Protein AF-A0A3S4JSE7-F1 (afdb_monomer)

Mean predicted aligned error: 5.58 Å

Radius of gyration: 16.86 Å; Cα contacts (8 Å, |Δi|>4): 8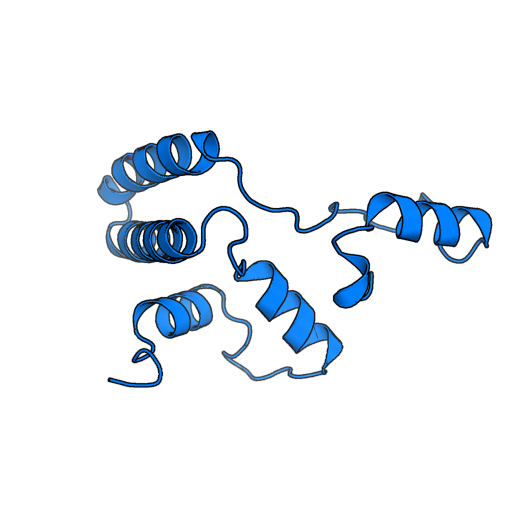5; chains: 1; bounding box: 42×33×52 Å

Solvent-accessible surface area (backbone atoms only — not comparable to full-atom values): 7109 Å² total; per-residue (Å²): 128,83,59,78,90,43,38,91,46,34,69,63,53,52,51,50,34,44,75,70,63,76,49,50,84,90,81,54,87,83,86,76,62,82,70,68,75,58,78,67,53,56,57,57,50,47,55,49,31,59,64,45,26,79,85,39,47,70,65,21,51,54,54,45,47,48,53,51,56,39,58,75,40,58,77,66,39,88,50,67,68,57,55,51,51,45,36,58,75,73,65,60,83,45,97,60,74,73,37,68,67,53,51,48,46,49,66,70,64,52,76,76,88,78,134

Structure (mmCIF, N/CA/C/O backbone):
data_AF-A0A3S4JSE7-F1
#
_entry.id   AF-A0A3S4JSE7-F1
#
loop_
_atom_site.group_PDB
_atom_site.id
_atom_site.type_symbol
_atom_site.label_atom_id
_atom_site.label_alt_id
_atom_site.label_comp_id
_atom_site.label_asym_id
_atom_site.label_entity_id
_atom_site.label_seq_id
_atom_site.pdbx_PDB_ins_code
_atom_site.Cartn_x
_atom_site.Cartn_y
_atom_site.Cartn_z
_atom_site.occupancy
_atom_site.B_iso_or_equiv
_atom_site.auth_seq_id
_atom_site.auth_comp_id
_atom_site.auth_asym_id
_atom_site.auth_atom_id
_atom_site.pdbx_PDB_model_num
ATOM 1 N N . MET A 1 1 ? -12.574 -6.743 10.687 1.00 78.81 1 MET A N 1
ATOM 2 C CA . MET A 1 1 ? -11.836 -5.806 9.813 1.00 78.81 1 MET A CA 1
ATOM 3 C C . MET A 1 1 ? -12.818 -4.739 9.358 1.00 78.81 1 MET A C 1
ATOM 5 O O . MET A 1 1 ? -13.965 -5.103 9.121 1.00 78.81 1 MET A O 1
ATOM 9 N N . VAL A 1 2 ? -12.422 -3.464 9.287 1.00 89.88 2 VAL A N 1
ATOM 10 C CA . VAL A 1 2 ? -13.291 -2.389 8.759 1.00 89.88 2 VAL A CA 1
ATOM 11 C C . VAL A 1 2 ? -13.768 -2.778 7.346 1.00 89.88 2 VAL A C 1
ATOM 13 O O . VAL A 1 2 ? -12.951 -3.331 6.597 1.00 89.88 2 VAL A O 1
ATOM 16 N N . PRO A 1 3 ? -15.047 -2.580 6.972 1.00 91.44 3 PRO A N 1
ATOM 17 C CA . PRO A 1 3 ? -15.527 -2.827 5.607 1.00 91.44 3 PRO A CA 1
ATOM 18 C C . PRO A 1 3 ? -14.695 -2.083 4.549 1.00 91.44 3 PRO A C 1
ATOM 20 O O . PRO A 1 3 ? -14.042 -1.088 4.859 1.00 91.44 3 PRO A O 1
ATOM 23 N N . CYS A 1 4 ? -14.657 -2.580 3.310 1.00 89.44 4 CYS A N 1
ATOM 24 C CA . CYS A 1 4 ? -13.911 -1.916 2.232 1.00 89.44 4 CYS A CA 1
ATOM 25 C C . CYS A 1 4 ? -14.507 -0.551 1.863 1.00 89.44 4 CYS A C 1
ATOM 27 O O . CYS A 1 4 ? -13.754 0.392 1.644 1.00 89.44 4 CYS A O 1
ATOM 29 N N . ASP A 1 5 ? -15.835 -0.430 1.878 1.00 90.19 5 ASP A N 1
ATOM 30 C CA . ASP A 1 5 ? -16.543 0.806 1.509 1.00 90.19 5 ASP A CA 1
ATOM 31 C C . ASP A 1 5 ? -16.386 1.929 2.553 1.00 90.19 5 ASP A C 1
ATOM 33 O O . ASP A 1 5 ? -16.615 3.097 2.258 1.00 90.19 5 ASP A O 1
ATOM 37 N N . GLU A 1 6 ? -15.937 1.588 3.763 1.00 92.50 6 GLU A N 1
ATOM 38 C CA . GLU A 1 6 ? -15.699 2.531 4.865 1.00 92.50 6 GLU A CA 1
ATOM 39 C C . GLU A 1 6 ? -14.236 3.007 4.928 1.00 92.50 6 GLU A C 1
ATOM 41 O O . GLU A 1 6 ? -13.855 3.730 5.841 1.00 92.50 6 GLU A O 1
ATOM 46 N N . GLU A 1 7 ? -13.383 2.610 3.975 1.00 90.31 7 GLU A N 1
ATOM 47 C CA . GLU A 1 7 ? -11.950 2.939 3.997 1.00 90.31 7 GLU A CA 1
ATOM 48 C C . GLU A 1 7 ? -11.674 4.446 3.918 1.00 90.31 7 GLU A C 1
ATOM 50 O O . GLU A 1 7 ? -10.751 4.946 4.555 1.00 90.31 7 GLU A O 1
ATOM 55 N N . GLU A 1 8 ? -12.481 5.184 3.155 1.00 88.94 8 GLU A N 1
ATOM 56 C CA . GLU A 1 8 ? -12.347 6.643 3.042 1.00 88.94 8 GLU A CA 1
ATOM 57 C C . GLU A 1 8 ? -12.709 7.367 4.345 1.00 88.94 8 GLU A C 1
ATOM 59 O O . GLU A 1 8 ? -12.228 8.471 4.592 1.00 88.94 8 GLU A O 1
ATOM 64 N N . HIS A 1 9 ? -13.502 6.720 5.201 1.00 92.38 9 HIS A N 1
ATOM 65 C CA . HIS A 1 9 ? -13.977 7.238 6.483 1.00 92.38 9 HIS A CA 1
ATOM 66 C C . HIS A 1 9 ? -13.447 6.396 7.653 1.00 92.38 9 HIS A C 1
ATOM 68 O O . HIS A 1 9 ? -14.099 6.293 8.693 1.00 92.38 9 HIS A O 1
ATOM 74 N N . TYR A 1 10 ? -12.269 5.775 7.484 1.00 93.69 10 TYR A N 1
ATOM 75 C CA . TYR A 1 10 ? -11.724 4.780 8.412 1.00 93.69 10 TYR A CA 1
ATOM 76 C C . TYR A 1 10 ? -11.743 5.258 9.867 1.00 93.69 10 TYR A C 1
ATOM 78 O O . TYR A 1 10 ? -12.265 4.562 10.740 1.00 93.69 10 TYR A O 1
ATOM 86 N N . ASP A 1 11 ? -11.209 6.456 10.116 1.00 93.19 11 ASP A N 1
ATOM 87 C CA . ASP A 1 11 ? -11.092 7.010 11.465 1.00 93.19 11 ASP A CA 1
ATOM 88 C C . ASP A 1 11 ? -12.473 7.211 12.105 1.00 93.19 11 ASP A C 1
ATOM 90 O O . ASP A 1 11 ? -12.709 6.754 13.224 1.00 93.19 11 ASP A O 1
ATOM 94 N N . ASP A 1 12 ? -13.420 7.813 11.381 1.00 95.00 12 ASP A N 1
ATOM 95 C CA . ASP A 1 12 ? -14.782 8.060 11.871 1.00 95.00 12 ASP A CA 1
ATOM 96 C C . ASP A 1 12 ? -15.535 6.749 12.150 1.00 95.00 12 ASP A C 1
ATOM 98 O O . ASP A 1 12 ? -16.230 6.610 13.169 1.00 95.00 12 ASP A O 1
ATOM 102 N N . TYR A 1 13 ? -15.364 5.754 11.277 1.00 94.62 13 TYR A N 1
ATOM 103 C CA . TYR A 1 13 ? -15.960 4.433 11.438 1.00 94.62 13 TYR A CA 1
ATOM 104 C C . TYR A 1 13 ? -15.407 3.719 12.679 1.00 94.62 13 TYR A C 1
ATOM 106 O O . TYR A 1 13 ? -16.169 3.230 13.519 1.00 94.62 13 TYR A O 1
ATOM 114 N N . VAL A 1 14 ? -14.083 3.707 12.851 1.00 94.19 14 VAL A N 1
ATOM 115 C CA . VAL A 1 14 ? -13.426 3.108 14.021 1.00 94.19 14 VAL A CA 1
ATOM 116 C C . VAL A 1 14 ? -13.844 3.815 15.314 1.00 94.19 14 VAL A C 1
ATOM 118 O O . VAL A 1 14 ? -14.174 3.143 16.296 1.00 94.19 14 VAL A O 1
ATOM 121 N N . MET A 1 15 ? -13.920 5.150 15.321 1.00 93.62 15 MET A N 1
ATOM 122 C CA . MET A 1 15 ? -14.400 5.910 16.484 1.00 93.62 15 MET A CA 1
ATOM 123 C C . MET A 1 15 ? -15.846 5.567 16.844 1.00 93.62 15 MET A C 1
ATOM 125 O O . MET A 1 15 ? -16.178 5.433 18.025 1.00 93.62 15 MET A O 1
ATOM 129 N N . THR A 1 16 ? -16.700 5.353 15.843 1.00 95.25 16 THR A N 1
ATOM 130 C CA . THR A 1 16 ? -18.085 4.916 16.058 1.00 95.25 16 THR A CA 1
ATOM 131 C C . THR A 1 16 ? -18.141 3.533 16.710 1.00 95.25 16 THR A C 1
ATOM 133 O O . THR A 1 16 ? -18.908 3.329 17.653 1.00 95.25 16 THR A O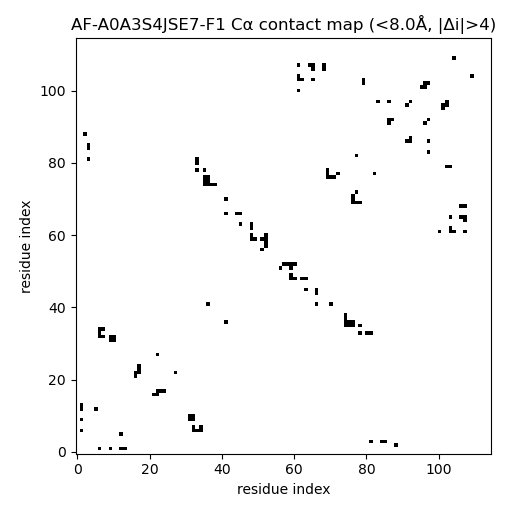 1
ATOM 136 N N . LEU A 1 17 ? -17.291 2.594 16.283 1.00 94.56 17 LEU A N 1
ATOM 137 C CA . LEU A 1 17 ? -17.217 1.263 16.892 1.00 94.56 17 LEU A CA 1
ATOM 138 C C . LEU A 1 17 ? -16.717 1.296 18.343 1.00 94.56 17 LEU A C 1
ATOM 140 O O . LEU A 1 17 ? -17.225 0.540 19.176 1.00 94.56 17 LEU A O 1
ATOM 144 N N . TYR A 1 18 ? -15.772 2.182 18.670 1.00 93.31 18 TYR A N 1
ATOM 145 C CA . TYR A 1 18 ? -15.367 2.418 20.059 1.00 93.31 18 TYR A CA 1
ATOM 146 C C . TYR A 1 18 ? -16.512 2.999 20.892 1.00 93.31 18 TYR A C 1
ATOM 148 O O . TYR A 1 18 ? -16.781 2.515 21.990 1.00 93.31 18 TYR A O 1
ATOM 156 N N . ALA A 1 19 ? -17.227 3.998 20.365 1.00 93.88 19 ALA A N 1
ATOM 157 C CA . ALA A 1 19 ? -18.350 4.626 21.059 1.00 93.88 19 ALA A CA 1
ATOM 158 C C . ALA A 1 19 ? -19.506 3.645 21.332 1.00 93.88 19 ALA A C 1
ATOM 160 O O . ALA A 1 19 ? -20.184 3.754 22.352 1.00 93.88 19 ALA A O 1
ATOM 161 N N . GLN A 1 20 ? -19.712 2.668 20.445 1.00 94.81 20 GLN A N 1
ATOM 162 C CA . GLN A 1 20 ? -20.714 1.608 20.596 1.00 94.81 20 GLN A CA 1
ATOM 163 C C . GLN A 1 20 ? -20.250 0.443 21.488 1.00 94.81 20 GLN A C 1
ATOM 165 O O . GLN A 1 20 ? -21.050 -0.442 21.791 1.00 94.81 20 GLN A O 1
ATOM 170 N N . GLY A 1 21 ? -18.980 0.419 21.906 1.00 91.62 21 GLY A N 1
ATOM 171 C CA . GLY A 1 21 ? -18.402 -0.684 22.677 1.00 91.62 21 GLY A CA 1
ATOM 172 C C . GLY A 1 21 ? -18.199 -1.970 21.870 1.00 91.62 21 GLY A C 1
ATOM 173 O O . GLY A 1 21 ? -18.070 -3.038 22.461 1.00 91.62 21 GLY A O 1
ATOM 174 N N . VAL A 1 22 ? -18.186 -1.886 20.534 1.00 93.38 22 VAL A N 1
ATOM 175 C CA . VAL A 1 22 ? -17.907 -3.027 19.643 1.00 93.38 22 VAL A CA 1
ATOM 176 C C . VAL A 1 22 ? -16.412 -3.357 19.638 1.00 93.38 22 VAL A C 1
ATOM 178 O O . VAL A 1 22 ? -16.045 -4.529 19.572 1.00 93.38 22 VAL A O 1
ATOM 181 N N . LEU A 1 23 ? -15.549 -2.337 19.716 1.00 92.00 23 LEU A N 1
ATOM 182 C CA . LEU A 1 23 ? -14.098 -2.496 19.832 1.00 92.00 23 LEU A CA 1
ATOM 183 C C . LEU A 1 23 ? -13.620 -2.166 21.248 1.00 92.00 23 LEU A C 1
ATOM 185 O O . LEU A 1 23 ? -13.943 -1.110 21.794 1.00 92.00 23 LEU A O 1
ATOM 189 N N . THR A 1 24 ? -12.779 -3.037 21.805 1.00 89.50 24 THR A N 1
ATOM 190 C CA . THR A 1 24 ? -12.046 -2.786 23.052 1.00 89.50 24 THR A CA 1
ATOM 191 C C . THR A 1 24 ? -10.607 -2.378 22.713 1.00 89.50 24 THR A C 1
ATOM 193 O O . THR A 1 24 ? -9.917 -3.154 22.049 1.00 89.50 24 THR A O 1
ATOM 196 N N . PRO A 1 25 ? -10.089 -1.228 23.194 1.00 80.75 25 PRO A N 1
ATOM 197 C CA . PRO A 1 25 ? -8.765 -0.717 22.806 1.00 80.75 25 PRO A CA 1
ATOM 198 C C . PRO A 1 25 ? -7.586 -1.681 23.009 1.00 80.75 25 PRO A C 1
ATOM 200 O O . PRO A 1 25 ? -6.604 -1.605 22.283 1.00 80.75 25 PRO A O 1
ATOM 203 N N . ASN A 1 26 ? -7.675 -2.596 23.979 1.00 86.19 26 ASN A N 1
ATOM 204 C CA . ASN A 1 26 ? -6.609 -3.560 24.284 1.00 86.19 26 ASN A CA 1
ATOM 205 C C . ASN A 1 26 ? -6.823 -4.947 23.655 1.00 86.19 26 ASN A C 1
ATOM 207 O O . ASN A 1 26 ? -5.992 -5.832 23.844 1.00 86.19 26 ASN A O 1
ATOM 211 N N . GLU A 1 27 ? -7.928 -5.157 22.941 1.00 89.88 27 GLU A N 1
ATOM 212 C CA . GLU A 1 27 ? -8.260 -6.437 22.291 1.00 89.88 27 GLU A CA 1
ATOM 213 C C . GLU A 1 27 ? -8.275 -6.315 20.763 1.00 89.88 27 GLU A C 1
ATOM 215 O O . GLU A 1 27 ? -8.543 -7.280 20.049 1.00 89.88 27 GLU A O 1
ATOM 220 N N . TRP A 1 28 ? -7.971 -5.122 20.258 1.00 87.69 28 TRP A N 1
ATOM 221 C CA . TRP A 1 28 ? -7.972 -4.778 18.849 1.00 87.69 28 TRP A CA 1
ATOM 222 C C . TRP A 1 28 ? -6.596 -4.253 18.438 1.00 87.69 28 TRP A C 1
ATOM 224 O O . TRP A 1 28 ? -6.016 -3.401 19.110 1.00 87.69 28 TRP A O 1
ATOM 234 N N . LEU A 1 29 ? -6.079 -4.763 17.319 1.00 89.50 29 LEU A N 1
ATOM 235 C CA . LEU A 1 29 ? -4.879 -4.239 16.677 1.00 89.50 29 LEU A CA 1
ATOM 236 C C . LEU A 1 29 ? -5.301 -3.337 15.520 1.00 89.50 29 LEU A C 1
ATOM 238 O O . LEU A 1 29 ? -5.781 -3.825 14.498 1.00 89.50 29 L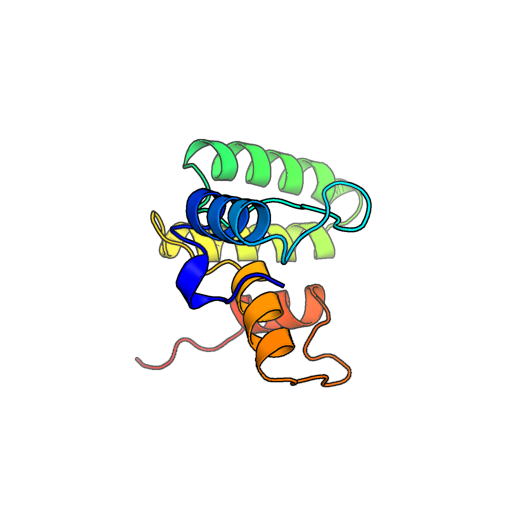EU A O 1
ATOM 242 N N . ASP A 1 30 ? -5.086 -2.038 15.686 1.00 89.62 30 ASP A N 1
ATOM 243 C CA . ASP A 1 30 ? -5.324 -1.047 14.645 1.00 89.62 30 ASP A CA 1
ATOM 244 C C . ASP A 1 30 ? -4.056 -0.830 13.809 1.00 89.62 30 ASP A C 1
ATOM 246 O O . ASP A 1 30 ? -3.002 -0.489 14.350 1.00 89.62 30 ASP A O 1
ATOM 250 N N . LEU A 1 31 ? -4.152 -1.047 12.496 1.00 89.69 31 LEU A N 1
ATOM 251 C CA . LEU A 1 31 ? -3.067 -0.808 11.536 1.00 89.69 31 LEU A CA 1
ATOM 252 C C . LEU A 1 31 ? -3.304 0.450 10.682 1.00 89.69 31 LEU A C 1
ATOM 254 O O . LEU A 1 31 ? -2.486 0.747 9.813 1.00 89.69 31 LEU A O 1
ATOM 258 N N . GLY A 1 32 ? -4.390 1.182 10.946 1.00 89.88 32 GLY A N 1
ATOM 259 C CA . GLY A 1 32 ? -4.828 2.336 10.171 1.00 89.88 32 GLY A CA 1
ATOM 260 C C . GLY A 1 32 ? -5.561 1.973 8.878 1.00 89.88 32 GLY A C 1
ATOM 261 O O . GLY A 1 32 ? -5.661 0.805 8.488 1.00 89.88 32 GLY A O 1
ATOM 262 N N . GLY A 1 33 ? -6.078 3.010 8.220 1.00 89.38 33 GLY A N 1
ATOM 263 C CA . GLY A 1 33 ? -6.748 2.896 6.932 1.00 89.38 33 GLY A CA 1
ATOM 264 C C . GLY A 1 33 ? -5.789 2.826 5.740 1.00 89.38 33 GLY A C 1
ATOM 265 O O . GLY A 1 33 ? -4.643 3.274 5.788 1.00 89.38 33 GLY A O 1
ATOM 266 N N . LEU A 1 34 ? -6.281 2.283 4.632 1.00 86.94 34 LEU A N 1
ATOM 267 C CA . LEU A 1 34 ? -5.614 2.212 3.333 1.00 86.94 34 LEU A CA 1
ATOM 268 C C . LEU A 1 34 ? -5.912 3.476 2.513 1.00 86.94 34 LEU A C 1
ATOM 270 O O . LEU A 1 34 ? -6.653 3.443 1.525 1.00 86.94 34 LEU A O 1
ATOM 274 N N . SER A 1 35 ? -5.337 4.600 2.935 1.00 80.94 35 SER A N 1
ATOM 275 C CA . SER A 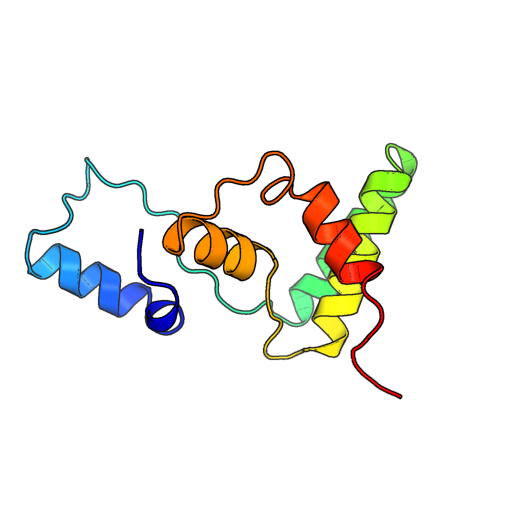1 35 ? -5.415 5.881 2.225 1.00 80.94 35 SER A CA 1
ATOM 276 C C . SER A 1 35 ? -4.607 5.885 0.913 1.00 80.94 35 SER A C 1
ATOM 278 O O . SER A 1 35 ? -3.884 4.940 0.591 1.00 80.94 35 SER A O 1
ATOM 280 N N . SER A 1 36 ? -4.773 6.932 0.099 1.00 81.62 36 SER A N 1
ATOM 281 C CA . SER A 1 36 ? -4.003 7.142 -1.136 1.00 81.62 36 SER A CA 1
ATOM 282 C C . SER A 1 36 ? -2.543 7.512 -0.851 1.00 81.62 36 SER A C 1
ATOM 284 O O . SER A 1 36 ? -2.253 8.161 0.151 1.00 81.62 36 SER A O 1
ATOM 286 N N . LEU A 1 37 ? -1.647 7.195 -1.788 1.00 85.25 37 LEU A N 1
ATOM 287 C CA . LEU A 1 37 ? -0.238 7.601 -1.732 1.00 85.25 37 LEU A CA 1
ATOM 288 C C . LEU A 1 37 ? -0.059 9.079 -2.115 1.00 85.25 37 LEU A C 1
ATOM 290 O O . LEU A 1 37 ? -0.640 9.536 -3.105 1.00 85.25 37 LEU A O 1
ATOM 294 N N . SER A 1 38 ? 0.785 9.816 -1.390 1.00 88.69 38 SER A N 1
ATOM 295 C CA . SER A 1 38 ? 1.186 11.174 -1.777 1.00 88.69 38 SER A CA 1
ATOM 296 C C . SER A 1 38 ? 2.139 11.148 -2.975 1.00 88.69 38 SER A C 1
ATOM 298 O O . SER A 1 38 ? 2.828 10.160 -3.227 1.00 88.69 38 SER A O 1
ATOM 300 N N . ALA A 1 39 ? 2.213 12.251 -3.727 1.00 87.31 39 ALA A N 1
ATOM 301 C CA . ALA A 1 39 ? 3.100 12.344 -4.890 1.00 87.31 39 ALA A CA 1
ATOM 302 C C . ALA A 1 39 ? 4.587 12.164 -4.508 1.00 87.31 39 ALA A C 1
ATOM 304 O O . ALA A 1 39 ? 5.358 11.544 -5.241 1.00 87.31 39 ALA A O 1
ATOM 305 N N . GLU A 1 40 ? 4.991 12.667 -3.340 1.00 90.00 40 GLU A N 1
ATOM 306 C CA . GLU A 1 40 ? 6.358 12.576 -2.819 1.00 90.00 40 GLU A CA 1
ATOM 307 C C . GLU A 1 40 ? 6.773 11.131 -2.506 1.00 90.00 40 GLU A C 1
ATOM 309 O O . GLU A 1 40 ? 7.945 10.771 -2.679 1.00 90.00 40 GLU A O 1
ATOM 314 N N . GLU A 1 41 ? 5.824 10.287 -2.092 1.00 90.81 41 GLU A N 1
ATOM 315 C CA . GLU A 1 41 ? 6.084 8.882 -1.774 1.00 90.81 41 GLU A CA 1
ATOM 316 C C . GLU A 1 41 ? 6.543 8.091 -3.002 1.00 90.81 41 GLU A C 1
ATOM 318 O O . GLU A 1 41 ? 7.442 7.256 -2.880 1.00 90.81 41 GLU A O 1
ATOM 323 N N . TYR A 1 42 ? 6.023 8.394 -4.197 1.00 91.88 42 TYR A N 1
ATOM 324 C CA . TYR A 1 42 ? 6.439 7.723 -5.436 1.00 91.88 42 TYR A CA 1
ATOM 325 C C . TYR A 1 42 ? 7.925 7.924 -5.726 1.00 91.88 42 TYR A C 1
ATOM 327 O O . TYR A 1 42 ? 8.628 6.968 -6.069 1.00 91.88 42 TYR A O 1
ATOM 335 N N . PHE A 1 43 ? 8.426 9.152 -5.564 1.00 89.94 43 PHE A N 1
ATOM 336 C CA . PHE A 1 43 ? 9.830 9.463 -5.821 1.00 89.94 43 PHE A CA 1
ATOM 337 C C . PHE A 1 43 ? 10.748 8.748 -4.824 1.00 89.94 43 PHE A C 1
ATOM 339 O O . PHE A 1 43 ? 11.683 8.047 -5.225 1.00 89.94 43 PHE A O 1
ATOM 346 N N . GLY A 1 44 ? 10.454 8.876 -3.525 1.00 93.94 44 GLY A N 1
ATOM 347 C CA . GLY A 1 44 ? 11.237 8.231 -2.472 1.00 93.94 44 GLY A CA 1
ATOM 348 C C . GLY A 1 44 ? 11.242 6.706 -2.602 1.00 93.94 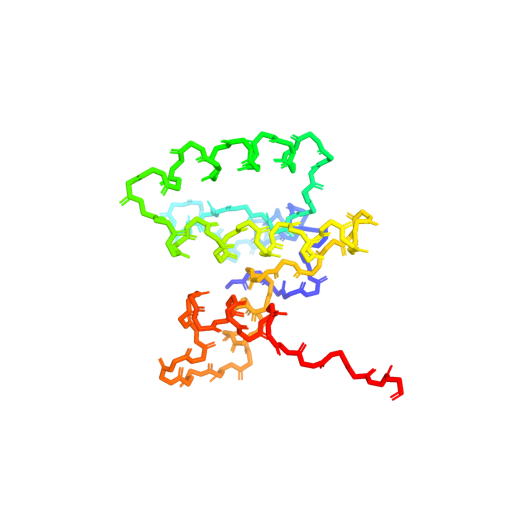44 GLY A C 1
ATOM 349 O O . GLY A 1 44 ? 12.301 6.074 -2.531 1.00 93.94 44 GLY A O 1
ATOM 350 N N . ALA A 1 45 ? 10.075 6.111 -2.864 1.00 93.94 45 ALA A N 1
ATOM 351 C CA . ALA A 1 45 ? 9.934 4.672 -3.036 1.00 93.94 45 ALA A CA 1
ATOM 352 C C . ALA A 1 45 ? 10.686 4.161 -4.274 1.00 93.94 45 ALA A C 1
ATOM 354 O O . ALA A 1 45 ? 11.368 3.138 -4.187 1.00 93.94 45 ALA A O 1
ATOM 355 N N . SER A 1 46 ? 10.632 4.887 -5.395 1.00 92.94 46 SER A N 1
ATOM 356 C CA . SER A 1 46 ? 11.341 4.518 -6.628 1.00 92.94 46 SER A CA 1
ATOM 357 C C . SER A 1 46 ? 12.860 4.535 -6.442 1.00 92.94 46 SER A C 1
ATOM 359 O O . SER A 1 46 ? 13.545 3.587 -6.833 1.00 92.94 46 SER A O 1
ATOM 361 N N . LEU A 1 47 ? 13.400 5.562 -5.772 1.00 94.81 47 LEU A N 1
ATOM 362 C CA . LEU A 1 47 ? 14.832 5.639 -5.461 1.00 94.81 47 LEU A CA 1
ATOM 363 C C . LEU A 1 47 ? 15.274 4.486 -4.550 1.00 94.81 47 LEU A C 1
ATOM 365 O O . LEU A 1 47 ? 16.332 3.885 -4.753 1.00 94.81 47 LEU A O 1
ATOM 369 N N . TRP A 1 48 ? 14.445 4.142 -3.565 1.00 94.94 48 TRP A N 1
ATOM 370 C CA . TRP A 1 48 ? 14.715 3.018 -2.680 1.00 94.94 48 TRP A CA 1
ATOM 371 C C . TRP A 1 48 ? 14.707 1.675 -3.415 1.00 94.94 48 TRP A C 1
ATOM 373 O O . TRP A 1 48 ? 15.611 0.864 -3.196 1.00 94.94 48 TRP A O 1
ATOM 383 N N . GLN A 1 49 ? 13.738 1.433 -4.308 1.00 95.50 49 GLN A N 1
ATOM 384 C CA . GLN A 1 49 ? 13.730 0.209 -5.117 1.00 95.50 49 GLN A CA 1
ATOM 385 C C . GLN A 1 49 ? 14.960 0.131 -6.024 1.00 95.50 49 GLN A C 1
ATOM 387 O O . GLN A 1 49 ? 15.571 -0.933 -6.118 1.00 95.50 49 GLN A O 1
ATOM 392 N N . LEU A 1 50 ? 15.387 1.251 -6.616 1.00 93.62 50 LEU A N 1
ATOM 393 C CA . LEU A 1 50 ? 16.608 1.298 -7.419 1.00 93.62 50 LEU A CA 1
ATOM 394 C C . LEU A 1 50 ? 17.839 0.900 -6.594 1.00 93.62 50 LEU A C 1
ATOM 396 O O . LEU A 1 50 ? 18.609 0.045 -7.025 1.00 93.62 50 LEU A O 1
ATOM 400 N N . TYR A 1 51 ? 17.994 1.442 -5.385 1.00 94.81 51 TYR A N 1
ATOM 401 C CA . TYR A 1 51 ? 19.087 1.054 -4.489 1.00 94.81 51 TYR A CA 1
ATOM 402 C C . TYR A 1 51 ? 19.033 -0.439 -4.122 1.00 94.81 51 TYR A C 1
ATOM 404 O O . TYR A 1 51 ? 20.043 -1.138 -4.185 1.00 94.81 51 TYR A O 1
ATOM 412 N N . LYS A 1 52 ? 17.846 -0.963 -3.792 1.00 92.69 52 LYS A N 1
ATOM 413 C CA . LYS A 1 52 ? 17.657 -2.379 -3.430 1.00 92.69 52 LYS A CA 1
ATOM 414 C C . LYS A 1 52 ? 17.809 -3.353 -4.597 1.00 92.69 52 LYS A C 1
ATOM 416 O O . LYS A 1 52 ? 18.037 -4.540 -4.356 1.00 92.69 52 LYS A O 1
ATOM 421 N N . SER A 1 53 ? 17.725 -2.872 -5.836 1.00 94.44 53 SER A N 1
ATOM 422 C CA . SER A 1 53 ? 17.900 -3.700 -7.033 1.00 94.44 53 SER A CA 1
ATOM 423 C C . SER A 1 53 ? 19.296 -4.320 -7.148 1.00 94.44 53 SER A C 1
ATOM 425 O O . SER A 1 53 ? 19.431 -5.365 -7.777 1.00 94.44 53 SER A O 1
ATOM 427 N N . ILE A 1 54 ? 20.302 -3.732 -6.486 1.00 94.56 54 ILE A N 1
ATOM 428 C CA . ILE A 1 54 ? 21.682 -4.237 -6.456 1.00 94.56 54 ILE A CA 1
ATOM 429 C C . ILE A 1 54 ? 21.736 -5.636 -5.827 1.00 94.56 54 ILE A C 1
ATOM 431 O O . ILE A 1 54 ? 22.369 -6.536 -6.374 1.00 94.56 54 ILE A O 1
ATOM 435 N N . ASP A 1 55 ? 21.031 -5.829 -4.710 1.00 94.25 55 ASP A N 1
ATOM 436 C CA . ASP A 1 55 ? 21.032 -7.096 -3.970 1.00 94.25 55 ASP A CA 1
ATOM 437 C C . ASP A 1 55 ? 19.920 -8.047 -4.438 1.00 94.25 55 ASP A C 1
ATOM 439 O O . ASP A 1 55 ? 20.059 -9.269 -4.379 1.00 94.25 55 ASP A O 1
ATOM 443 N N . SER A 1 56 ? 18.773 -7.505 -4.867 1.00 94.56 56 SER A N 1
ATOM 444 C CA . SER A 1 56 ? 17.610 -8.304 -5.265 1.00 94.56 56 SER A CA 1
ATOM 445 C C . SER A 1 56 ? 16.901 -7.706 -6.486 1.00 94.56 56 SER A C 1
ATOM 447 O O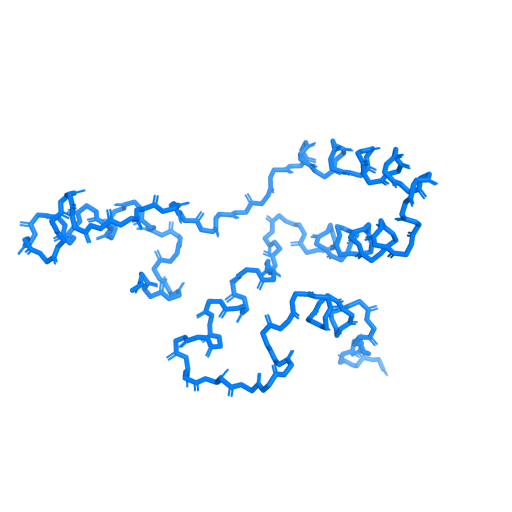 . SER A 1 56 ? 15.849 -7.072 -6.349 1.00 94.56 56 SER A O 1
ATOM 449 N N . PRO A 1 57 ? 17.440 -7.929 -7.699 1.00 93.19 57 PRO A N 1
ATOM 450 C CA . PRO A 1 57 ? 16.977 -7.245 -8.905 1.00 93.19 57 PRO A CA 1
ATOM 451 C C . PRO A 1 57 ? 15.526 -7.585 -9.247 1.00 93.19 57 PRO A C 1
ATOM 453 O O . PRO A 1 57 ? 14.727 -6.688 -9.486 1.00 93.19 57 PRO A O 1
ATOM 456 N N . TYR A 1 58 ? 15.137 -8.862 -9.188 1.00 93.25 58 TYR A N 1
ATOM 457 C CA . TYR A 1 58 ? 13.783 -9.285 -9.568 1.00 93.25 58 TYR A CA 1
ATOM 458 C C . TYR A 1 58 ? 12.689 -8.726 -8.649 1.00 93.25 58 TYR A C 1
ATOM 460 O O . TYR A 1 58 ? 11.653 -8.268 -9.126 1.00 93.25 58 TYR A O 1
ATOM 468 N N . LYS A 1 59 ? 12.922 -8.716 -7.329 1.00 92.81 59 LYS A N 1
ATOM 469 C CA . LYS A 1 59 ? 11.960 -8.152 -6.368 1.00 92.81 59 LYS A CA 1
ATOM 470 C C . LYS A 1 59 ? 11.836 -6.641 -6.534 1.00 92.81 59 LYS A C 1
ATOM 472 O O . LYS A 1 59 ? 10.733 -6.115 -6.417 1.00 92.81 59 LYS A O 1
ATOM 477 N N . ALA A 1 60 ? 12.955 -5.963 -6.788 1.00 95.25 60 ALA A N 1
ATOM 478 C CA . ALA A 1 60 ? 12.972 -4.527 -7.022 1.00 95.25 60 ALA A CA 1
ATOM 479 C C . ALA A 1 60 ? 12.222 -4.165 -8.308 1.00 95.25 60 ALA A C 1
ATOM 481 O O . ALA A 1 60 ? 11.351 -3.308 -8.258 1.00 95.25 60 ALA A O 1
ATOM 482 N N . VAL A 1 61 ? 12.478 -4.867 -9.420 1.00 94.38 61 VAL A N 1
ATOM 483 C CA . VAL A 1 61 ? 11.771 -4.646 -10.694 1.00 94.38 61 VAL A CA 1
ATOM 484 C C . VAL A 1 61 ? 10.262 -4.770 -10.514 1.00 94.38 61 VAL A C 1
ATOM 486 O O . VAL A 1 61 ? 9.536 -3.865 -10.908 1.00 94.38 61 VAL A O 1
ATOM 489 N N . LEU A 1 62 ? 9.782 -5.834 -9.861 1.00 94.94 62 LEU A N 1
ATOM 490 C CA . LEU A 1 62 ? 8.344 -6.029 -9.674 1.00 94.94 62 LEU A CA 1
ATOM 491 C C . LEU A 1 62 ? 7.702 -4.901 -8.850 1.00 94.94 62 LEU A C 1
ATOM 493 O O . LEU A 1 62 ? 6.637 -4.400 -9.198 1.00 94.94 62 LEU A O 1
ATOM 497 N N . LYS A 1 63 ? 8.370 -4.464 -7.777 1.00 95.00 63 LYS A N 1
ATOM 498 C CA . LYS A 1 63 ? 7.896 -3.348 -6.947 1.00 95.00 63 LYS A CA 1
ATOM 499 C C . LYS A 1 63 ? 7.944 -2.012 -7.686 1.00 95.00 63 LYS A C 1
ATOM 501 O O . LYS A 1 63 ? 7.055 -1.193 -7.487 1.00 95.00 63 LYS A O 1
ATOM 506 N N . THR A 1 64 ? 8.950 -1.794 -8.529 1.00 95.19 64 THR A N 1
ATOM 507 C CA . THR A 1 64 ? 9.046 -0.596 -9.372 1.00 95.19 64 THR A CA 1
ATOM 508 C C . THR A 1 64 ? 7.921 -0.554 -10.402 1.00 95.19 64 THR A C 1
ATOM 5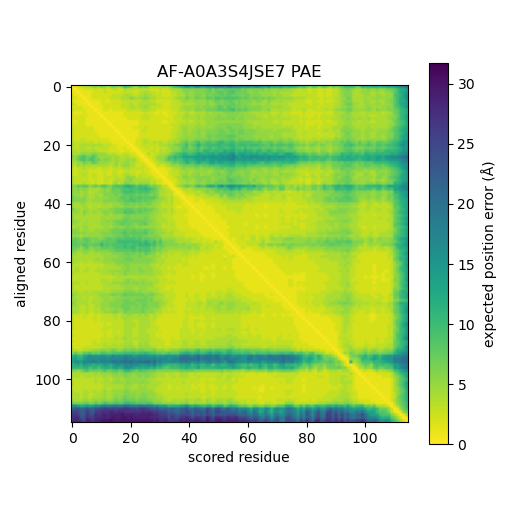10 O O . THR A 1 64 ? 7.276 0.479 -10.527 1.00 95.19 64 THR A O 1
ATOM 513 N N . LEU A 1 65 ? 7.624 -1.670 -11.077 1.00 94.81 65 LEU A N 1
ATOM 514 C CA . LEU A 1 65 ? 6.497 -1.752 -12.015 1.00 94.81 65 LEU A CA 1
ATOM 515 C C . LEU A 1 65 ? 5.149 -1.530 -11.313 1.00 94.81 65 LEU A C 1
ATOM 517 O O . LEU A 1 65 ? 4.266 -0.882 -11.862 1.00 94.81 65 LEU A O 1
ATOM 521 N N . LEU A 1 66 ? 4.992 -2.013 -10.076 1.00 94.81 66 LEU A N 1
ATOM 522 C CA . LEU A 1 66 ? 3.799 -1.715 -9.280 1.00 94.81 66 LEU A CA 1
ATOM 523 C C . LEU A 1 66 ? 3.673 -0.209 -8.981 1.00 94.81 66 LEU A C 1
ATOM 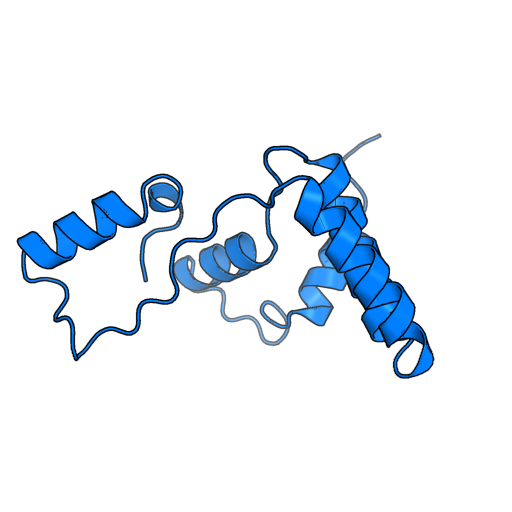525 O O . LEU A 1 66 ? 2.582 0.342 -9.095 1.00 94.81 66 LEU A O 1
ATOM 529 N N . LEU A 1 67 ? 4.772 0.456 -8.602 1.00 94.50 67 LEU A N 1
ATOM 530 C CA . LEU A 1 67 ? 4.780 1.907 -8.376 1.00 94.50 67 LEU A CA 1
ATOM 531 C C . LEU A 1 67 ? 4.450 2.684 -9.656 1.00 94.50 67 LEU A C 1
ATOM 533 O O . LEU A 1 67 ? 3.714 3.665 -9.593 1.00 94.50 67 LEU A O 1
ATOM 537 N N . GLU A 1 68 ? 4.961 2.235 -10.803 1.00 92.88 68 GLU A N 1
ATOM 538 C CA . GLU A 1 68 ? 4.614 2.794 -12.111 1.00 92.88 68 GLU A CA 1
ATOM 539 C C . GLU A 1 68 ? 3.116 2.637 -12.399 1.00 92.88 68 GLU A C 1
ATOM 541 O O . GLU A 1 68 ? 2.458 3.626 -12.712 1.00 92.88 68 GLU A O 1
ATOM 546 N N . ALA A 1 69 ? 2.550 1.439 -12.221 1.00 92.56 69 ALA A N 1
ATOM 547 C CA . ALA A 1 69 ? 1.119 1.197 -12.402 1.00 92.56 69 ALA A CA 1
ATOM 548 C C . ALA A 1 69 ? 0.264 2.123 -11.518 1.00 92.56 69 ALA A C 1
ATOM 550 O O . ALA A 1 69 ? -0.652 2.774 -12.010 1.00 92.56 69 ALA A O 1
ATOM 551 N N . TYR A 1 70 ? 0.613 2.277 -10.237 1.00 93.25 70 TYR A N 1
ATOM 552 C CA . TYR A 1 70 ? -0.072 3.230 -9.358 1.00 93.25 70 TYR A CA 1
ATOM 553 C C . TYR A 1 70 ? 0.066 4.682 -9.819 1.00 93.25 70 TYR A C 1
ATOM 555 O O . TYR A 1 70 ? -0.867 5.462 -9.648 1.00 93.25 70 TYR A O 1
ATOM 563 N N . SER A 1 71 ? 1.203 5.058 -10.412 1.00 91.19 71 SER A N 1
ATOM 564 C CA . SER A 1 71 ? 1.408 6.425 -10.895 1.00 91.19 71 SER A CA 1
ATOM 565 C C . SER A 1 71 ? 0.476 6.789 -12.057 1.00 91.19 71 SER A C 1
ATOM 567 O O . SER A 1 71 ? 0.064 7.943 -12.155 1.00 91.19 71 SER A O 1
ATOM 569 N N . TRP A 1 72 ? 0.070 5.810 -12.877 1.00 90.88 72 TRP A N 1
ATOM 570 C CA . TRP A 1 72 ? -0.932 5.997 -13.935 1.00 90.88 72 TRP A CA 1
ATOM 571 C C . TRP A 1 72 ? -2.341 6.261 -13.391 1.00 90.88 72 TRP A C 1
ATOM 573 O O . TRP A 1 72 ? -3.141 6.916 -14.054 1.00 90.88 72 TRP A O 1
ATOM 583 N N . GLU A 1 73 ? -2.637 5.782 -12.182 1.00 91.06 73 GLU A N 1
ATOM 584 C CA . GLU A 1 73 ? -3.935 5.921 -11.510 1.00 91.06 73 GLU A CA 1
ATOM 585 C C . GLU A 1 73 ? -3.974 7.109 -10.519 1.00 91.06 73 GLU A C 1
ATOM 587 O O . GLU A 1 73 ? -4.977 7.341 -9.838 1.00 91.06 73 GLU A O 1
ATOM 592 N N . TYR A 1 74 ? -2.886 7.878 -10.410 1.00 90.19 74 TYR A N 1
ATOM 593 C CA . TYR A 1 74 ? -2.800 9.029 -9.511 1.00 90.19 74 TYR A CA 1
ATOM 594 C C . TYR A 1 74 ? -3.880 10.087 -9.845 1.00 90.19 74 TYR A C 1
ATOM 596 O O . TYR A 1 74 ? -4.084 10.399 -11.020 1.00 90.19 74 TYR A O 1
ATOM 604 N N . PRO A 1 75 ? -4.562 10.697 -8.848 1.00 90.25 75 PRO A N 1
ATOM 605 C CA . PRO A 1 75 ? -4.271 10.669 -7.408 1.00 90.25 75 PRO A CA 1
ATOM 606 C C . PRO A 1 75 ? -4.887 9.512 -6.617 1.00 90.25 75 PRO A C 1
ATOM 608 O O . PRO A 1 75 ? -4.610 9.395 -5.427 1.00 90.25 75 PRO A O 1
ATOM 611 N N . ASN A 1 76 ? -5.690 8.652 -7.243 1.00 90.31 76 ASN A N 1
ATOM 612 C CA . ASN A 1 76 ? -6.497 7.653 -6.542 1.00 90.31 76 ASN A CA 1
ATOM 613 C C . ASN A 1 76 ? -6.120 6.226 -6.969 1.00 90.31 76 ASN A C 1
ATOM 615 O O . ASN A 1 76 ? -6.955 5.523 -7.542 1.00 90.31 76 ASN A O 1
ATOM 619 N N . PRO A 1 77 ? -4.882 5.773 -6.698 1.00 91.19 77 PRO A N 1
ATOM 620 C CA . PRO A 1 77 ? -4.450 4.447 -7.103 1.00 91.19 77 PRO A CA 1
ATOM 621 C C . PRO A 1 77 ? -5.248 3.360 -6.385 1.00 91.19 77 PRO A C 1
ATOM 623 O O . PRO A 1 77 ? -5.465 3.403 -5.166 1.00 91.19 77 PRO A O 1
ATOM 626 N N . ARG A 1 78 ? -5.609 2.310 -7.119 1.00 90.44 78 ARG A N 1
ATOM 627 C CA . ARG A 1 78 ? -6.155 1.088 -6.540 1.00 90.44 78 ARG A CA 1
ATOM 628 C C . ARG A 1 78 ? -5.025 0.244 -5.961 1.00 90.44 78 ARG A C 1
ATOM 630 O O . ARG A 1 78 ? -4.457 -0.632 -6.621 1.00 90.44 78 ARG A O 1
ATOM 637 N N . LEU A 1 79 ? -4.699 0.505 -4.698 1.00 92.56 79 LEU A N 1
ATOM 638 C CA . LEU A 1 79 ? -3.651 -0.212 -3.973 1.00 92.56 79 LEU A CA 1
ATOM 639 C C . LEU A 1 79 ? -3.937 -1.719 -3.888 1.00 92.56 79 LEU A C 1
ATOM 641 O O . LEU A 1 79 ? -5.043 -2.137 -3.558 1.00 92.56 79 LEU A O 1
ATOM 645 N N . LEU A 1 80 ? -2.902 -2.538 -4.072 1.00 93.06 80 LEU A N 1
ATOM 646 C CA . LEU A 1 80 ? -2.929 -3.997 -3.915 1.00 93.06 80 LEU A CA 1
ATOM 647 C C . LEU A 1 80 ? -3.454 -4.421 -2.537 1.00 93.06 80 LEU A C 1
ATOM 649 O O . LEU A 1 80 ? -4.134 -5.431 -2.412 1.00 93.06 80 LEU A O 1
ATOM 653 N N . ALA A 1 81 ? -3.166 -3.628 -1.501 1.00 91.81 81 ALA A N 1
ATOM 654 C CA . ALA A 1 81 ? -3.682 -3.862 -0.157 1.00 91.81 81 ALA A CA 1
ATOM 655 C C . ALA A 1 81 ? -5.218 -3.789 -0.101 1.00 91.81 81 ALA A C 1
ATOM 657 O O . ALA A 1 81 ? -5.822 -4.576 0.625 1.00 91.81 81 ALA A O 1
ATOM 658 N N . LYS A 1 82 ? -5.854 -2.911 -0.895 1.00 91.50 82 LYS A N 1
ATOM 659 C CA . LYS A 1 82 ? -7.321 -2.841 -1.000 1.00 91.50 82 LYS A CA 1
ATOM 660 C C . LYS A 1 82 ? -7.880 -4.088 -1.682 1.00 91.50 82 LYS A C 1
ATOM 662 O O . LYS A 1 82 ? -8.878 -4.624 -1.220 1.00 91.50 82 LYS A O 1
ATOM 667 N N . ASP A 1 83 ? -7.202 -4.607 -2.706 1.00 91.06 83 ASP A N 1
ATOM 668 C CA . ASP A 1 83 ? -7.606 -5.863 -3.357 1.00 91.06 83 ASP A CA 1
ATOM 669 C C . ASP A 1 83 ? -7.477 -7.067 -2.422 1.00 91.06 83 ASP A C 1
ATOM 671 O O . ASP A 1 83 ? -8.381 -7.894 -2.354 1.00 91.06 83 ASP A O 1
ATOM 675 N N . ILE A 1 84 ? -6.381 -7.148 -1.662 1.00 90.44 84 ILE A N 1
ATOM 676 C CA . ILE A 1 84 ? -6.195 -8.178 -0.629 1.00 90.44 84 ILE A CA 1
ATOM 677 C C . ILE A 1 84 ? -7.316 -8.079 0.409 1.00 90.44 84 ILE A C 1
ATOM 679 O O . ILE A 1 84 ? -7.938 -9.085 0.747 1.00 90.44 84 ILE A O 1
ATOM 683 N N . LYS A 1 85 ? -7.594 -6.864 0.897 1.00 90.69 85 LYS A N 1
ATOM 684 C CA . LYS A 1 85 ? -8.657 -6.595 1.870 1.00 90.69 85 LYS A CA 1
ATOM 685 C C . LYS A 1 85 ? -10.026 -7.035 1.337 1.00 90.69 85 LYS A C 1
ATOM 687 O O . LYS A 1 85 ? -10.766 -7.686 2.070 1.00 90.69 85 LYS A O 1
ATOM 692 N N . GLN A 1 86 ? -10.329 -6.727 0.076 1.00 90.81 86 GLN A N 1
ATOM 693 C CA . GLN A 1 86 ? -11.576 -7.108 -0.586 1.00 90.81 86 GLN A CA 1
ATOM 694 C C . GLN A 1 86 ? -11.711 -8.628 -0.711 1.00 90.81 86 GLN A C 1
ATOM 696 O O . GLN A 1 86 ? -12.674 -9.187 -0.197 1.00 90.81 86 GLN A O 1
ATOM 701 N N . ARG A 1 87 ? -10.702 -9.315 -1.266 1.00 89.75 87 ARG A N 1
ATOM 702 C CA . ARG A 1 87 ? -10.692 -10.786 -1.387 1.00 89.75 87 ARG A CA 1
ATOM 703 C C . ARG A 1 87 ? -10.875 -11.480 -0.031 1.00 89.75 87 ARG A C 1
ATOM 705 O O . ARG A 1 87 ? -11.574 -12.486 0.066 1.00 89.75 87 ARG A O 1
ATOM 712 N N . LEU A 1 88 ? -10.280 -10.933 1.034 1.00 89.19 88 LEU A N 1
ATOM 713 C CA . LEU A 1 88 ? -10.467 -11.436 2.399 1.00 89.19 88 LEU A CA 1
ATOM 714 C C . LEU A 1 88 ? -11.908 -11.265 2.904 1.00 89.19 88 LEU A C 1
ATOM 716 O O . LEU A 1 88 ? -12.427 -12.184 3.535 1.00 89.19 88 LEU A O 1
ATOM 720 N N . HIS A 1 89 ? -12.548 -10.120 2.642 1.00 89.50 89 HIS A N 1
ATOM 721 C CA . HIS A 1 89 ? -13.962 -9.896 2.982 1.00 89.50 89 HIS A CA 1
ATOM 722 C C . HIS A 1 89 ? -14.900 -10.813 2.190 1.00 89.50 89 HIS A C 1
ATOM 724 O O . HIS A 1 89 ? -15.856 -11.333 2.760 1.00 89.50 89 HIS A O 1
ATOM 730 N N . ASP A 1 90 ? -14.580 -11.080 0.924 1.00 89.81 90 ASP A N 1
ATOM 731 C CA . ASP A 1 90 ? -15.354 -11.968 0.047 1.00 89.81 90 ASP A CA 1
ATOM 732 C C . ASP A 1 90 ? -15.167 -13.463 0.385 1.00 89.81 90 ASP A C 1
ATOM 734 O O . ASP A 1 90 ? -15.847 -14.331 -0.165 1.00 89.81 90 ASP A O 1
ATOM 738 N N . GLY A 1 91 ? -14.264 -13.790 1.318 1.00 87.00 91 GLY A N 1
ATOM 739 C CA . GLY A 1 91 ? -13.960 -15.167 1.712 1.00 87.00 91 GLY A CA 1
ATOM 740 C C . GLY A 1 91 ? -13.149 -15.942 0.667 1.00 87.00 91 GLY A C 1
ATOM 741 O O . GLY A 1 91 ? -13.069 -17.172 0.731 1.00 87.00 91 GLY A O 1
ATOM 742 N N . GLU A 1 92 ? -12.525 -15.245 -0.285 1.00 82.25 92 GLU A N 1
ATOM 743 C CA . GLU A 1 92 ? -11.727 -15.826 -1.362 1.00 82.25 92 GLU A CA 1
ATOM 744 C C . GLU A 1 92 ? -10.332 -16.233 -0.862 1.00 82.25 92 GLU A C 1
ATOM 746 O O . GLU A 1 92 ? -9.320 -15.575 -1.105 1.00 82.25 92 GLU A O 1
ATOM 751 N N . ILE A 1 93 ? -10.253 -17.359 -0.151 1.00 68.31 93 ILE A N 1
ATOM 752 C CA . ILE A 1 93 ? -8.972 -17.939 0.272 1.00 68.31 93 ILE A CA 1
ATOM 753 C C . ILE A 1 93 ? -8.506 -18.938 -0.791 1.00 68.31 93 ILE A C 1
ATOM 755 O O . ILE A 1 93 ? -8.671 -20.152 -0.668 1.00 68.31 93 ILE A O 1
ATOM 759 N N . VAL A 1 94 ? -7.931 -18.414 -1.871 1.00 68.06 94 VAL A N 1
ATOM 760 C CA . VAL A 1 94 ? -7.317 -19.218 -2.938 1.00 68.06 94 VAL A CA 1
ATOM 761 C C . VAL A 1 94 ? -5.817 -19.346 -2.663 1.00 68.06 94 VAL A C 1
ATOM 763 O O . VAL A 1 94 ? -5.178 -18.352 -2.339 1.00 68.06 94 VAL A O 1
ATOM 766 N N . SER A 1 95 ? -5.236 -20.543 -2.823 1.00 69.12 95 SER A N 1
ATOM 767 C CA . SER A 1 95 ? -3.839 -20.869 -2.448 1.00 69.12 95 SER A CA 1
ATOM 768 C C . SER A 1 95 ? -2.816 -19.757 -2.732 1.00 69.12 95 SER A C 1
ATOM 770 O O . SER A 1 95 ? -2.116 -19.326 -1.823 1.00 69.12 95 SER A O 1
ATOM 772 N N . PHE A 1 96 ? -2.728 -19.300 -3.986 1.00 70.56 96 PHE A N 1
ATOM 773 C CA . PHE A 1 96 ? -1.815 -18.228 -4.414 1.00 70.56 96 PHE A CA 1
ATOM 774 C C . PHE A 1 96 ? -2.512 -16.868 -4.570 1.00 70.56 96 PHE A C 1
ATOM 776 O O . PHE A 1 96 ? -1.848 -15.867 -4.818 1.00 70.56 96 PHE A O 1
ATOM 783 N N . GLY A 1 97 ? -3.838 -16.812 -4.410 1.00 74.06 97 GLY A N 1
ATOM 784 C CA . GLY A 1 97 ? -4.646 -15.619 -4.681 1.00 74.06 97 GLY A CA 1
ATOM 785 C C . GLY A 1 97 ? -4.423 -14.468 -3.699 1.00 74.06 97 GLY A C 1
ATOM 786 O O . GLY A 1 97 ? -4.880 -13.361 -3.960 1.00 74.06 97 GLY A O 1
ATOM 787 N N . LEU A 1 98 ? -3.714 -14.708 -2.593 1.00 84.44 98 LEU A N 1
ATOM 788 C CA . LEU A 1 98 ? -3.303 -13.685 -1.628 1.00 84.44 98 LEU A CA 1
ATOM 789 C C . LEU A 1 98 ? -1.772 -13.569 -1.503 1.00 84.44 98 LEU A C 1
ATOM 791 O O . LEU A 1 98 ? -1.291 -12.859 -0.620 1.00 84.44 98 LEU A O 1
ATOM 795 N N . ASP A 1 99 ? -0.990 -14.251 -2.356 1.00 90.31 99 ASP A N 1
ATOM 796 C CA . ASP A 1 99 ? 0.462 -14.054 -2.381 1.00 90.31 99 ASP A CA 1
ATOM 797 C C . ASP A 1 99 ? 0.784 -12.675 -2.988 1.00 90.31 99 ASP A C 1
ATOM 799 O O . ASP A 1 99 ? 0.418 -12.409 -4.139 1.00 90.31 99 ASP A O 1
ATOM 803 N N . PRO A 1 100 ? 1.488 -11.783 -2.264 1.00 89.50 100 PRO A N 1
ATOM 804 C CA . PRO A 1 100 ? 1.729 -10.430 -2.748 1.00 89.50 100 PRO A CA 1
ATOM 805 C C . PRO A 1 100 ? 2.530 -10.372 -4.051 1.00 89.50 100 PRO A C 1
ATOM 807 O O . PRO A 1 100 ? 2.306 -9.465 -4.845 1.00 89.50 100 PRO A O 1
ATOM 810 N N . TYR A 1 101 ? 3.457 -11.305 -4.296 1.00 91.56 101 TYR A N 1
ATOM 811 C CA . TYR A 1 101 ? 4.234 -11.315 -5.537 1.00 91.56 101 TYR A CA 1
ATOM 812 C C . TYR A 1 101 ? 3.398 -11.828 -6.710 1.00 91.56 101 TYR A C 1
ATOM 814 O O . TYR A 1 101 ? 3.508 -11.271 -7.800 1.00 91.56 101 TYR A O 1
ATOM 822 N N . CYS A 1 102 ? 2.538 -12.828 -6.498 1.00 91.44 102 CYS A N 1
ATOM 823 C CA . CYS A 1 102 ? 1.573 -13.268 -7.507 1.00 91.44 102 CYS A CA 1
ATOM 824 C C . CYS A 1 102 ? 0.607 -12.141 -7.880 1.00 91.44 102 CYS A C 1
ATOM 826 O O . CYS A 1 102 ? 0.461 -11.841 -9.060 1.00 91.44 102 CYS A O 1
ATOM 828 N N . MET A 1 103 ? 0.022 -11.452 -6.898 1.00 91.19 103 MET A N 1
ATOM 829 C CA . MET A 1 103 ? -0.905 -10.349 -7.169 1.00 91.19 103 MET A CA 1
ATOM 830 C C . MET A 1 103 ? -0.211 -9.145 -7.826 1.00 91.19 103 MET A C 1
ATOM 832 O O . MET A 1 103 ? -0.784 -8.506 -8.705 1.00 91.19 103 MET A O 1
ATOM 836 N N . MET A 1 104 ? 1.036 -8.836 -7.444 1.00 93.69 104 MET A N 1
ATOM 837 C CA . MET A 1 104 ? 1.839 -7.835 -8.156 1.00 93.69 104 MET A CA 1
ATOM 838 C C . MET A 1 104 ? 2.076 -8.241 -9.607 1.00 93.69 104 MET A C 1
ATOM 840 O O . MET A 1 104 ? 1.927 -7.410 -10.497 1.00 93.69 104 MET A O 1
ATOM 844 N N . LEU A 1 105 ? 2.442 -9.504 -9.845 1.00 92.31 105 LEU A N 1
ATOM 845 C CA . LEU A 1 105 ? 2.661 -10.022 -11.190 1.00 92.31 105 LEU A CA 1
ATOM 846 C C . LEU A 1 105 ? 1.380 -9.919 -12.021 1.00 92.31 105 LEU A C 1
ATOM 848 O O . LEU A 1 105 ? 1.436 -9.379 -13.119 1.00 92.31 105 LEU A O 1
ATOM 852 N N . GLU A 1 106 ? 0.237 -10.355 -11.486 1.00 91.06 106 GLU A N 1
ATOM 853 C CA . GLU A 1 106 ? -1.084 -10.190 -12.109 1.00 91.06 106 GLU A CA 1
ATOM 854 C C . GLU A 1 106 ? -1.356 -8.725 -12.464 1.00 91.06 106 GLU A C 1
ATOM 856 O O . GLU A 1 106 ? -1.752 -8.438 -13.588 1.00 91.06 106 GLU A O 1
ATOM 861 N N . ARG A 1 107 ? -1.082 -7.785 -11.550 1.00 91.12 107 ARG A N 1
ATOM 862 C CA . ARG A 1 107 ? -1.309 -6.356 -11.799 1.00 91.12 107 ARG A CA 1
ATOM 863 C C . ARG A 1 107 ? -0.466 -5.809 -12.949 1.00 91.12 107 ARG A C 1
ATOM 865 O O . ARG A 1 107 ? -0.979 -5.039 -13.750 1.00 91.12 107 ARG A O 1
ATOM 872 N N . VAL A 1 108 ? 0.819 -6.159 -13.007 1.00 90.88 108 VAL A N 1
ATOM 873 C CA . VAL A 1 108 ? 1.762 -5.561 -13.974 1.00 90.88 108 VAL A CA 1
ATOM 874 C C . VAL A 1 108 ? 1.853 -6.333 -15.293 1.00 90.88 108 VAL A C 1
ATOM 876 O O . VAL A 1 108 ? 2.441 -5.838 -16.249 1.00 90.88 108 VAL A O 1
ATOM 879 N N . THR A 1 109 ? 1.312 -7.553 -15.347 1.00 89.25 109 THR A N 1
ATOM 880 C CA . THR A 1 109 ? 1.258 -8.382 -16.567 1.00 89.25 109 THR A CA 1
ATOM 881 C C . THR A 1 109 ? -0.151 -8.581 -17.105 1.00 89.25 109 THR A C 1
ATOM 883 O O . THR A 1 109 ? -0.297 -9.071 -18.225 1.00 89.25 109 THR A O 1
ATOM 886 N N . GLY A 1 110 ? -1.177 -8.211 -16.333 1.00 79.81 110 GLY A N 1
ATOM 887 C CA . GLY A 1 110 ? -2.559 -8.193 -16.783 1.00 79.81 110 GLY A CA 1
ATOM 888 C C . GLY A 1 110 ? -2.667 -7.378 -18.063 1.00 79.81 110 GLY A C 1
ATOM 889 O O . GLY A 1 110 ? -2.246 -6.223 -18.113 1.00 79.81 110 GLY A O 1
ATOM 890 N N . VAL A 1 111 ? -3.184 -8.009 -19.117 1.00 55.41 111 VAL A N 1
ATOM 891 C CA . VAL A 1 111 ? -3.511 -7.309 -20.358 1.00 55.41 111 VAL A CA 1
ATOM 892 C C . VAL A 1 111 ? -4.568 -6.264 -19.989 1.00 55.41 111 VAL A C 1
ATOM 894 O O . VAL A 1 111 ? -5.563 -6.651 -19.374 1.00 55.41 111 VAL A O 1
ATOM 897 N N . PRO A 1 112 ? -4.372 -4.969 -20.289 1.00 56.72 112 PRO A N 1
ATOM 898 C CA . PRO A 1 112 ? -5.432 -3.993 -20.089 1.00 56.72 112 PRO A CA 1
ATOM 899 C C . PRO A 1 112 ? -6.664 -4.459 -20.868 1.00 56.72 112 PRO A C 1
ATOM 901 O O . PRO A 1 112 ? -6.552 -4.823 -22.040 1.00 56.72 112 PRO A O 1
ATOM 904 N N . ASP A 1 113 ? -7.819 -4.514 -20.206 1.00 51.94 113 ASP A N 1
ATOM 905 C CA . ASP A 1 113 ? -9.089 -4.803 -20.867 1.00 51.94 113 ASP A CA 1
ATOM 906 C C . ASP A 1 113 ? -9.328 -3.746 -21.962 1.00 51.94 113 ASP A C 1
ATOM 908 O O . ASP A 1 113 ? -9.774 -2.638 -21.676 1.00 51.94 113 ASP A O 1
ATOM 912 N N . GLY A 1 114 ? -9.035 -4.108 -23.214 1.00 43.31 114 GLY A N 1
ATOM 913 C CA . GLY A 1 114 ? -9.454 -3.397 -24.422 1.00 43.31 114 GLY A CA 1
ATOM 914 C C . GLY A 1 114 ? -8.516 -2.300 -24.934 1.00 43.31 114 GLY A C 1
ATOM 915 O O . GLY A 1 114 ? -8.522 -1.184 -24.426 1.00 43.31 114 GLY A O 1
ATOM 916 N N . ASP A 1 115 ? -7.832 -2.615 -26.036 1.00 35.47 115 ASP A N 1
ATOM 917 C CA . ASP A 1 115 ? -7.888 -1.829 -27.281 1.00 35.47 115 ASP A CA 1
ATOM 918 C C . ASP A 1 115 ? -8.331 -2.772 -28.417 1.00 35.47 115 ASP A C 1
ATOM 920 O O . ASP A 1 115 ? -7.851 -3.935 -28.439 1.00 35.47 115 ASP A O 1
#

Sequence (115 a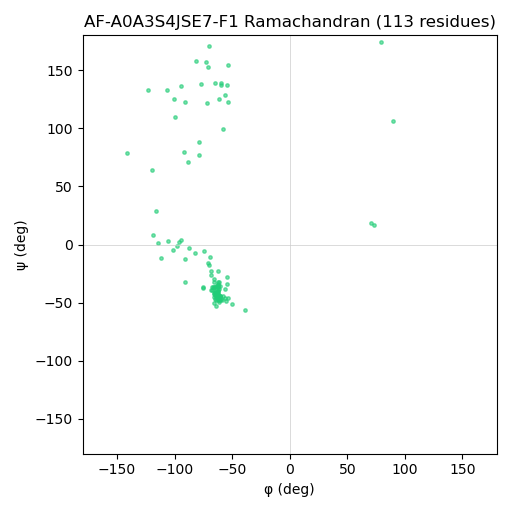a):
MVPCDEEEHYDDYVMTLYAQGVLTPNEWLDLGGLSSLSAEEYFGASLWQLYKSIDSPYKAVLKTLLLEAYSWEYPNPRLLAKDIKQRLHDGEIVSFGLDPYCMMLERVTGVPDGD

Secondary structure (DSSP, 8-state):
---STTGGGHHHHHHHHHHTTSS-TTT-------PPPPHHHHHHHHHHHHHHTTT-HHHHHHHHHHHHHHHHTTTS---HHHHHHHHHHTT---TTTT-HHHHHHHHHHSPPS--

Organism: Escherichia coli (NCBI:txid562)

pLDDT: mean 88.34, std 10.22, range [35.47, 95.5]

InterPro domains:
  IPR000274 Adenylate cyclase, class-I [PTHR38760] (1-109)
  IPR024686 Adenylate cyclase class-I, conserved site [PS01092] (41-52)
  IPR060002 Adenylate cyclase, class-I, second domain [PF01295] (37-109)

Foldseek 3Di:
DPDLVCLVVFVVVVVVCVVVVVDDPVVDDDPHGPDFDDPVCLVVLLVVLVVCCVVPVVVSVLVNLLSVLQVVVPPHGPDPVSVLVVCVVVVPPDPCSNPPSVSSCCSNVPDPPDD